Protein AF-A0A7S0EW70-F1 (afdb_monomer_lite)

pLDDT: mean 76.89, std 19.55, range [33.72, 96.94]

Foldseek 3Di:
DDDDDDPFWDWDADPNDIDIDGDDPPDPDDDDDQDPDDPPPDPPFPDPQPPFKDQQDWDADVPQQWIKTKIKGWGWDWDPPPPDPDTDTDIKIWIWIFTAHNPPRDGPDIGTDDIQKGFPDWDWDQDPVRDTDIDTDIDGPPPDPPPPPD

Structure (mmCIF, N/CA/C/O backbone):
data_AF-A0A7S0EW70-F1
#
_entry.id   AF-A0A7S0EW70-F1
#
loop_
_atom_site.group_PDB
_atom_site.id
_atom_site.type_symbol
_atom_site.label_atom_id
_atom_site.label_alt_id
_atom_site.label_comp_id
_atom_site.label_asym_id
_atom_site.label_entity_id
_atom_site.label_seq_id
_atom_site.pdbx_PDB_ins_code
_atom_site.Cartn_x
_atom_site.Cartn_y
_atom_site.Cartn_z
_atom_site.occupancy
_atom_site.B_iso_or_equiv
_atom_site.auth_seq_id
_atom_site.auth_comp_id
_atom_site.auth_asym_id
_atom_site.auth_atom_id
_atom_site.pdbx_PDB_model_num
ATOM 1 N N . PHE A 1 1 ? -39.011 19.093 22.141 1.00 39.16 1 PHE A N 1
ATOM 2 C CA . PHE A 1 1 ? -38.449 20.308 21.527 1.00 39.16 1 PHE A CA 1
ATOM 3 C C . PHE A 1 1 ? -37.615 19.868 20.343 1.00 39.16 1 PHE A C 1
ATOM 5 O O . PHE A 1 1 ? -36.617 19.194 20.553 1.00 39.16 1 PHE A O 1
ATOM 12 N N . ILE A 1 2 ? -38.076 20.126 19.121 1.00 36.50 2 ILE A N 1
ATOM 13 C CA . ILE A 1 2 ? -37.286 19.875 17.912 1.00 36.50 2 ILE A CA 1
ATOM 14 C C . ILE A 1 2 ? -36.704 21.236 17.540 1.00 36.50 2 ILE A C 1
ATOM 16 O O . ILE A 1 2 ? -37.453 22.125 17.147 1.00 36.50 2 ILE A O 1
ATOM 20 N N . CYS A 1 3 ? -35.406 21.426 17.778 1.00 41.03 3 CYS A N 1
ATOM 21 C CA . CYS A 1 3 ? -34.678 22.553 17.201 1.00 41.03 3 CYS A CA 1
ATOM 22 C C . CYS A 1 3 ? -34.405 22.232 15.733 1.00 41.03 3 CYS A C 1
ATOM 24 O O . CYS A 1 3 ? -34.005 21.111 15.418 1.00 41.03 3 CYS A O 1
ATOM 26 N N . GLU A 1 4 ? -34.629 23.213 14.862 1.00 40.66 4 GLU A N 1
ATOM 27 C CA . GLU A 1 4 ? -34.273 23.149 13.447 1.00 40.66 4 GLU A CA 1
ATOM 28 C C . GLU A 1 4 ? -32.813 22.711 13.288 1.00 40.66 4 GLU A C 1
ATOM 30 O O . GLU A 1 4 ? -31.894 23.295 13.869 1.00 40.66 4 GLU A O 1
ATOM 35 N N . ALA A 1 5 ? -32.613 21.635 12.529 1.00 46.28 5 ALA A N 1
ATOM 36 C CA . ALA A 1 5 ? -31.297 21.121 12.206 1.00 46.28 5 ALA A CA 1
ATOM 37 C C . ALA A 1 5 ? -30.573 22.120 11.294 1.00 46.28 5 ALA A C 1
ATOM 39 O O . ALA A 1 5 ? -31.042 22.450 10.205 1.00 46.28 5 ALA A O 1
ATOM 40 N N . SER A 1 6 ? -29.414 22.588 11.761 1.00 46.06 6 SER A N 1
ATOM 41 C CA . SER A 1 6 ? -28.400 23.251 10.940 1.00 46.06 6 SER A CA 1
ATOM 42 C C . SER A 1 6 ? -28.081 22.372 9.719 1.00 46.06 6 SER A C 1
ATOM 44 O O . SER A 1 6 ? -28.023 21.150 9.876 1.00 46.06 6 SER A O 1
ATOM 46 N N . PRO A 1 7 ? -27.852 22.937 8.518 1.00 53.34 7 PRO A N 1
ATOM 47 C CA . PRO A 1 7 ? -27.860 22.201 7.245 1.00 53.34 7 PRO A CA 1
ATOM 48 C C . PRO A 1 7 ? -26.793 21.096 7.069 1.00 53.34 7 PRO A C 1
ATOM 50 O O . PRO A 1 7 ? -26.698 20.530 5.985 1.00 53.34 7 PRO A O 1
ATOM 53 N N . LEU A 1 8 ? -25.994 20.770 8.092 1.00 60.53 8 LEU A N 1
ATOM 54 C CA . LEU A 1 8 ? -24.901 19.787 8.045 1.00 60.53 8 LEU A CA 1
ATOM 55 C C . LEU A 1 8 ? -24.790 18.891 9.301 1.00 60.53 8 LEU A C 1
ATOM 57 O O . LEU A 1 8 ? -23.774 18.222 9.482 1.00 60.53 8 LEU A O 1
ATOM 61 N N . GLY A 1 9 ? -25.789 18.862 10.193 1.00 66.75 9 GLY A N 1
ATOM 62 C CA . GLY A 1 9 ? -25.692 18.056 11.418 1.00 66.75 9 GLY A CA 1
ATOM 63 C C . GLY A 1 9 ? -27.022 17.638 12.041 1.00 66.75 9 GLY A C 1
ATOM 64 O O . GLY A 1 9 ? -28.054 18.275 11.850 1.00 66.75 9 GLY A O 1
ATOM 65 N N . MET A 1 10 ? -26.983 16.555 12.814 1.00 79.44 10 MET A N 1
ATOM 66 C CA . MET A 1 10 ? -28.091 15.975 13.566 1.00 79.44 10 MET A CA 1
ATOM 67 C C . MET A 1 10 ? -27.808 16.079 15.067 1.00 79.44 10 MET A C 1
ATOM 69 O O . MET A 1 10 ? -26.698 15.822 15.525 1.00 79.44 10 MET A O 1
ATOM 73 N N . ALA A 1 11 ? -28.819 16.431 15.858 1.00 84.56 11 ALA A N 1
ATOM 74 C CA . ALA A 1 11 ? -28.744 16.319 17.309 1.00 84.56 11 ALA A CA 1
ATOM 75 C C . ALA A 1 11 ? -29.254 14.937 17.742 1.00 84.56 11 ALA A C 1
ATOM 77 O O . ALA A 1 11 ? -30.377 14.560 17.411 1.00 84.56 11 ALA A O 1
ATOM 78 N N . ILE A 1 12 ? -28.442 14.192 18.488 1.00 86.75 12 ILE A N 1
ATOM 79 C CA . ILE A 1 12 ? -28.776 12.876 19.039 1.00 86.75 12 ILE A CA 1
ATOM 80 C C . ILE A 1 12 ? -28.619 12.883 20.556 1.00 86.75 12 ILE A C 1
ATOM 82 O O . ILE A 1 12 ? -27.795 13.612 21.102 1.00 86.75 12 ILE A O 1
ATOM 86 N N . VAL A 1 13 ? -29.393 12.052 21.249 1.00 89.81 13 VAL A N 1
ATOM 87 C CA . VAL A 1 13 ? -29.212 11.811 22.684 1.00 89.81 13 VAL A CA 1
ATOM 88 C C . VAL A 1 13 ? -28.671 10.400 22.861 1.00 89.81 13 VAL A C 1
ATOM 90 O O . VAL A 1 13 ? -29.321 9.440 22.458 1.00 89.81 13 VAL A O 1
ATOM 93 N N . VAL A 1 14 ? -27.484 10.283 23.453 1.00 87.00 14 VAL A N 1
ATOM 94 C CA . VAL A 1 14 ? -26.815 9.006 23.749 1.00 87.00 14 VAL A CA 1
ATOM 95 C C . VAL A 1 14 ? -26.372 9.042 25.206 1.00 87.00 14 VAL A C 1
ATOM 97 O O . VAL A 1 14 ? -25.798 10.038 25.639 1.00 87.00 14 VAL A O 1
ATOM 100 N N . ASP A 1 15 ? -26.679 7.996 25.975 1.00 91.69 15 ASP A N 1
ATOM 101 C CA . ASP A 1 15 ? -26.321 7.869 27.398 1.00 91.69 15 ASP A CA 1
ATOM 102 C C . ASP A 1 15 ? -26.705 9.088 28.257 1.00 91.69 15 ASP A C 1
ATOM 104 O O . ASP A 1 15 ? -25.934 9.580 29.078 1.00 91.69 15 ASP A O 1
ATOM 108 N N . SER A 1 16 ? -27.923 9.603 28.060 1.00 91.44 16 SER A N 1
ATOM 109 C CA . SER A 1 16 ? -28.435 10.821 28.719 1.00 91.44 16 SER A CA 1
ATOM 110 C C . SER A 1 16 ? -27.661 12.112 28.400 1.00 91.44 16 SER A C 1
ATOM 112 O O . SER A 1 16 ? -27.849 13.122 29.075 1.00 91.44 16 SER A O 1
ATOM 114 N N . GLN A 1 17 ? -26.824 12.118 27.359 1.00 90.12 17 GLN A N 1
ATOM 115 C CA . GLN A 1 17 ? -26.110 13.301 26.879 1.00 90.12 17 GLN A CA 1
ATOM 116 C C . GLN A 1 17 ? -26.633 13.739 25.510 1.00 90.12 17 GLN A C 1
ATOM 118 O O . GLN A 1 17 ? -26.718 12.934 24.583 1.00 90.12 17 GLN A O 1
ATOM 123 N N . LEU A 1 18 ? -26.941 15.032 25.365 1.00 88.31 18 LEU A N 1
ATOM 124 C CA . LEU A 1 18 ? -27.243 15.639 24.068 1.00 88.31 18 LEU A CA 1
ATOM 125 C C . LEU A 1 18 ? -25.936 15.880 23.303 1.00 88.31 18 LEU A C 1
ATOM 127 O O . LEU A 1 18 ? -25.046 16.574 23.793 1.00 88.31 18 LEU A O 1
ATOM 131 N N . ARG A 1 19 ? -25.832 15.326 22.096 1.00 84.44 19 ARG A N 1
ATOM 132 C CA . ARG A 1 19 ? -24.687 15.469 21.194 1.00 84.44 19 ARG A CA 1
ATOM 133 C C . ARG A 1 19 ? -25.153 16.026 19.860 1.00 84.44 19 ARG A C 1
ATOM 135 O O . ARG A 1 19 ? -26.160 15.584 19.321 1.00 84.44 19 ARG A O 1
ATOM 142 N N . VAL A 1 20 ? -24.402 16.973 19.316 1.00 84.19 20 VAL A N 1
ATOM 143 C CA . VAL A 1 20 ? -24.584 17.444 17.940 1.00 84.19 20 VAL A CA 1
ATOM 144 C C . VAL A 1 20 ? -23.516 16.764 17.097 1.00 84.19 20 VAL A C 1
ATOM 146 O O . VAL A 1 20 ? -22.333 16.880 17.405 1.00 84.19 20 VAL A O 1
ATOM 149 N N . VAL A 1 21 ? -23.934 16.013 16.083 1.00 82.00 21 VAL A N 1
ATOM 150 C CA . VAL A 1 21 ? -23.058 15.214 15.220 1.00 82.00 21 VAL A CA 1
ATOM 151 C C . VAL A 1 21 ? -23.247 15.615 13.763 1.00 82.00 21 VAL A C 1
ATOM 153 O O . VAL A 1 21 ? -24.354 15.950 13.352 1.00 82.00 21 VAL A O 1
ATOM 156 N N . SER A 1 22 ? -22.186 15.572 12.964 1.00 79.62 22 SER A N 1
ATOM 157 C CA . SER A 1 22 ? -22.311 15.528 11.507 1.00 79.62 22 SER A CA 1
ATOM 158 C C . SER A 1 22 ? -22.576 14.087 11.089 1.00 79.62 22 SER A C 1
ATOM 160 O O . SER A 1 22 ? -21.989 13.164 11.654 1.00 79.62 22 SER A O 1
ATOM 162 N N . ILE A 1 23 ? -23.469 13.891 10.125 1.00 70.06 23 ILE A N 1
ATOM 163 C CA . ILE A 1 23 ? -23.636 12.588 9.482 1.00 70.06 23 ILE A CA 1
ATOM 164 C C . ILE A 1 23 ? -22.861 12.655 8.173 1.00 70.06 23 ILE A C 1
ATOM 166 O O . ILE A 1 23 ? -23.001 13.631 7.430 1.00 70.06 23 ILE A O 1
ATOM 170 N N . ASP A 1 24 ? -22.051 11.635 7.909 1.00 67.56 24 ASP A N 1
ATOM 171 C CA . ASP A 1 24 ? -21.447 11.448 6.595 1.00 67.56 24 ASP A CA 1
ATOM 172 C C . ASP A 1 24 ? -22.541 11.260 5.536 1.00 67.56 24 ASP A C 1
ATOM 174 O O . ASP A 1 24 ? -23.731 11.134 5.842 1.00 67.56 24 ASP A O 1
ATOM 178 N N . ARG A 1 25 ? -22.175 11.290 4.254 1.00 66.12 25 ARG A N 1
ATOM 179 C CA . ARG A 1 25 ? -23.171 11.151 3.184 1.00 66.12 25 ARG A CA 1
ATOM 180 C C . ARG A 1 25 ? -23.970 9.863 3.393 1.00 66.12 25 ARG A C 1
ATOM 182 O O . ARG A 1 25 ? -23.393 8.815 3.664 1.00 66.12 25 ARG A O 1
ATOM 189 N N . CYS A 1 26 ? -25.297 9.940 3.258 1.00 68.25 26 CYS A N 1
ATOM 190 C CA . CYS A 1 26 ? -26.188 8.777 3.326 1.00 68.25 26 CYS A CA 1
ATOM 191 C C . CYS A 1 26 ? -26.008 7.881 2.089 1.00 68.25 26 CYS A C 1
ATOM 193 O O . CYS A 1 26 ? -26.895 7.767 1.244 1.00 68.25 26 CYS A O 1
ATOM 195 N N . GLU A 1 27 ? -24.841 7.262 1.974 1.00 71.94 27 GLU A N 1
ATOM 196 C CA . GLU A 1 27 ? -24.470 6.312 0.940 1.00 71.94 27 GLU A CA 1
ATOM 197 C C . GLU A 1 27 ? -24.406 4.906 1.549 1.00 71.94 27 GLU A C 1
ATOM 199 O O . GLU A 1 27 ? -24.254 4.722 2.757 1.00 71.94 27 GLU A O 1
ATOM 204 N N . LYS A 1 28 ? -24.554 3.873 0.713 1.00 80.19 28 LYS A N 1
ATOM 205 C CA . LYS A 1 28 ? -24.479 2.476 1.175 1.00 80.19 28 LYS A CA 1
ATOM 206 C C . LYS A 1 28 ? -23.084 2.127 1.714 1.00 80.19 28 LYS A C 1
ATOM 208 O O . LYS A 1 28 ? -22.953 1.236 2.550 1.00 80.19 28 LYS A O 1
ATOM 213 N N . LEU A 1 29 ? -22.064 2.795 1.184 1.00 78.88 29 LEU A N 1
ATOM 214 C CA . LEU A 1 29 ? -20.662 2.687 1.555 1.00 78.88 29 LEU A CA 1
ATOM 215 C C . LEU A 1 29 ? -20.090 4.097 1.524 1.00 78.88 29 LEU A C 1
ATOM 217 O O . LEU A 1 29 ? -20.224 4.770 0.507 1.00 78.88 29 LEU A O 1
ATOM 221 N N . ASP A 1 30 ? -19.453 4.513 2.610 1.00 80.12 30 ASP A N 1
ATOM 222 C CA . ASP A 1 30 ? -18.643 5.723 2.606 1.00 80.12 30 ASP A CA 1
ATOM 223 C C . ASP A 1 30 ? -17.266 5.391 2.019 1.00 80.12 30 ASP A C 1
ATOM 225 O O . ASP A 1 30 ? -16.594 4.454 2.464 1.00 80.12 30 ASP A O 1
ATOM 229 N N . VAL A 1 31 ? -16.881 6.103 0.961 1.00 85.06 31 VAL A N 1
ATOM 230 C CA . VAL A 1 31 ? -15.665 5.829 0.192 1.00 85.06 31 VAL A CA 1
ATOM 231 C C . VAL A 1 31 ? -14.773 7.058 0.204 1.00 85.06 31 VAL A C 1
ATOM 233 O O . VAL A 1 31 ? -15.133 8.121 -0.300 1.00 85.06 31 VAL A O 1
ATOM 236 N N . ARG A 1 32 ? -13.551 6.878 0.709 1.00 83.69 32 ARG A N 1
ATOM 237 C CA . ARG A 1 32 ? -12.499 7.891 0.671 1.00 83.69 32 ARG A CA 1
ATOM 238 C C . ARG A 1 32 ? -11.481 7.564 -0.416 1.00 83.69 32 ARG A C 1
ATOM 240 O O . ARG A 1 32 ? -10.823 6.528 -0.362 1.00 83.69 32 ARG A O 1
ATOM 247 N N . THR A 1 33 ? -11.306 8.479 -1.363 1.00 87.56 33 THR A N 1
ATOM 248 C CA . THR A 1 33 ? -10.250 8.390 -2.380 1.00 87.56 33 THR A CA 1
ATOM 249 C C . THR A 1 33 ? -8.970 9.032 -1.859 1.00 87.56 33 THR A C 1
ATOM 251 O O . THR A 1 33 ? -8.992 10.176 -1.405 1.00 87.56 33 THR A O 1
ATOM 254 N N . ILE A 1 34 ? -7.855 8.309 -1.947 1.00 86.31 34 ILE A N 1
ATOM 255 C CA . ILE A 1 34 ? -6.528 8.799 -1.561 1.00 86.31 34 ILE A CA 1
ATOM 256 C C . ILE A 1 34 ? -5.696 8.944 -2.838 1.00 86.31 34 ILE A C 1
ATOM 258 O O . ILE A 1 34 ? -5.424 7.931 -3.489 1.00 86.31 34 ILE A O 1
ATOM 262 N N . PRO A 1 35 ? -5.310 10.168 -3.236 1.00 82.69 35 PRO A N 1
ATOM 263 C CA . PRO A 1 35 ? -4.448 10.354 -4.391 1.00 82.69 35 PRO A CA 1
ATOM 264 C C . PRO A 1 35 ? -3.044 9.834 -4.065 1.00 82.69 35 PRO A C 1
ATOM 266 O O . PRO A 1 35 ? -2.425 10.244 -3.088 1.00 82.69 35 PRO A O 1
ATOM 269 N N . LEU A 1 36 ? -2.545 8.911 -4.887 1.00 82.06 36 LEU A N 1
ATOM 270 C CA . LEU A 1 36 ? -1.187 8.377 -4.750 1.00 82.06 36 LEU A CA 1
ATOM 271 C C . LEU A 1 36 ? -0.191 9.075 -5.675 1.00 82.06 36 LEU A C 1
ATOM 273 O O . LEU A 1 36 ? 1.006 8.896 -5.521 1.00 82.06 36 LEU A O 1
ATOM 277 N N . VAL A 1 37 ? -0.637 9.874 -6.635 1.00 70.81 37 VAL A N 1
ATOM 278 C CA . VAL A 1 37 ? 0.270 10.692 -7.441 1.00 70.81 37 VAL A CA 1
ATOM 279 C C . VAL A 1 37 ? 0.378 12.043 -6.744 1.00 70.81 37 VAL A C 1
ATOM 281 O O . VAL A 1 37 ? -0.538 12.853 -6.811 1.00 70.81 37 VAL A O 1
ATOM 284 N N . GLU A 1 38 ? 1.471 12.246 -6.013 1.00 60.97 38 GLU A N 1
ATOM 285 C CA . GLU A 1 38 ? 1.888 13.569 -5.542 1.00 60.97 38 GLU A CA 1
ATOM 286 C C . GLU A 1 38 ? 3.048 14.039 -6.428 1.00 60.97 38 GLU A C 1
ATOM 288 O O . GLU A 1 38 ? 3.874 13.209 -6.841 1.00 60.97 38 GLU A O 1
ATOM 293 N N . ASP A 1 39 ? 3.092 15.349 -6.709 1.00 48.34 39 ASP A N 1
ATOM 294 C CA . ASP A 1 39 ? 4.176 16.054 -7.407 1.00 48.34 39 ASP A CA 1
ATOM 295 C C . ASP A 1 39 ? 5.489 15.854 -6.640 1.00 48.34 39 ASP A C 1
ATOM 297 O O . ASP A 1 39 ? 5.914 16.648 -5.799 1.00 48.34 39 ASP A O 1
ATOM 301 N N . THR A 1 40 ? 6.118 14.709 -6.867 1.00 44.44 40 THR A N 1
ATOM 302 C CA . THR A 1 40 ? 7.398 14.368 -6.264 1.00 44.44 40 THR A CA 1
ATOM 303 C C . THR A 1 40 ? 8.453 15.175 -6.999 1.00 44.44 40 THR A C 1
ATOM 305 O O . THR A 1 40 ? 8.765 14.891 -8.153 1.00 44.44 40 THR A O 1
ATOM 308 N N . SER A 1 41 ? 8.995 16.179 -6.316 1.00 39.25 41 SER A N 1
ATOM 309 C CA . SER A 1 41 ? 10.104 17.040 -6.725 1.00 39.25 41 SER A CA 1
ATOM 310 C C . SER A 1 41 ? 11.424 16.265 -6.849 1.00 39.25 41 SER A C 1
ATOM 312 O O . SER A 1 41 ? 12.421 16.565 -6.198 1.00 39.25 41 SER A O 1
ATOM 314 N N . LEU A 1 42 ? 11.455 15.239 -7.699 1.00 44.25 42 LEU A N 1
ATOM 315 C CA . LEU A 1 42 ? 12.709 14.681 -8.183 1.00 44.25 42 LEU A CA 1
ATOM 316 C C . LEU A 1 42 ? 13.313 15.691 -9.171 1.00 44.25 42 LEU A C 1
ATOM 318 O O . LEU A 1 42 ? 12.656 16.034 -10.159 1.00 44.25 42 LEU A O 1
ATOM 322 N N . PRO A 1 43 ? 14.543 16.185 -8.939 1.00 33.72 43 PRO A N 1
ATOM 323 C CA . PRO A 1 43 ? 15.190 17.077 -9.885 1.00 33.72 43 PRO A CA 1
ATOM 324 C C . PRO A 1 43 ? 15.408 16.326 -11.203 1.00 33.72 43 PRO A C 1
ATOM 326 O O . PRO A 1 43 ? 16.127 15.331 -11.239 1.00 33.72 43 PRO A O 1
ATOM 329 N N . GLY A 1 44 ? 14.773 16.798 -12.278 1.00 40.47 44 GLY A N 1
ATOM 330 C CA . GLY A 1 44 ? 15.005 16.315 -13.644 1.00 40.47 44 GLY A CA 1
ATOM 331 C C . GLY A 1 44 ? 13.915 15.430 -14.255 1.00 40.47 44 GLY A C 1
ATOM 332 O O . GLY A 1 44 ? 14.009 15.126 -15.440 1.00 40.47 44 GLY A O 1
ATOM 333 N N . ALA A 1 45 ? 12.862 15.060 -13.519 1.00 41.00 45 ALA A N 1
ATOM 334 C CA . ALA A 1 45 ? 11.712 14.378 -14.112 1.00 41.00 45 ALA A CA 1
ATOM 335 C C . ALA A 1 45 ? 10.656 15.414 -14.522 1.00 41.00 45 ALA A C 1
ATOM 337 O O . ALA A 1 45 ? 9.930 15.926 -13.673 1.00 41.00 45 ALA A O 1
ATOM 338 N N . ALA A 1 46 ? 10.569 15.736 -15.817 1.00 38.28 46 ALA A N 1
ATOM 339 C CA . ALA A 1 46 ? 9.367 16.355 -16.369 1.00 38.28 46 ALA A CA 1
ATOM 340 C C . ALA A 1 46 ? 8.196 15.406 -16.069 1.00 38.28 46 ALA A C 1
ATOM 342 O O . ALA A 1 46 ? 8.175 14.263 -16.521 1.00 38.28 46 ALA A O 1
ATOM 343 N N . GLN A 1 47 ? 7.315 15.833 -15.172 1.00 45.12 47 GLN A N 1
ATOM 344 C CA . GLN A 1 47 ? 6.406 14.948 -14.466 1.00 45.12 47 GLN A CA 1
ATOM 345 C C . GLN A 1 47 ? 5.059 14.916 -15.183 1.00 45.12 47 GLN A C 1
ATOM 347 O O . GLN A 1 47 ? 4.139 15.632 -14.815 1.00 45.12 47 GLN A O 1
ATOM 352 N N . ASP A 1 48 ? 4.954 14.057 -16.194 1.00 45.47 48 ASP A N 1
ATOM 353 C CA . ASP A 1 48 ? 3.667 13.517 -16.633 1.00 45.47 48 ASP A CA 1
ATOM 354 C C . ASP A 1 48 ? 3.595 12.050 -16.185 1.00 45.47 48 ASP A C 1
ATOM 356 O O . ASP A 1 48 ? 3.756 11.103 -16.948 1.00 45.47 48 ASP A O 1
ATOM 360 N N . ARG A 1 49 ? 3.480 11.846 -14.865 1.00 52.25 49 ARG A N 1
ATOM 361 C CA . ARG A 1 49 ? 3.330 10.504 -14.264 1.00 52.25 49 ARG A CA 1
ATOM 362 C C . ARG A 1 49 ? 1.899 9.964 -14.386 1.00 52.25 49 ARG A C 1
ATOM 364 O O . ARG A 1 49 ? 1.623 8.894 -13.843 1.00 52.25 49 ARG A O 1
ATOM 371 N N . GLY A 1 50 ? 1.005 10.706 -15.048 1.00 48.19 50 GLY A N 1
ATOM 372 C CA . GLY A 1 50 ? -0.432 10.443 -15.086 1.00 48.19 50 GLY A CA 1
ATOM 373 C C . GLY A 1 50 ? -0.793 9.078 -15.667 1.00 48.19 50 GLY A C 1
ATOM 374 O O . GLY A 1 50 ? -1.672 8.412 -15.125 1.00 48.19 50 GLY A O 1
ATOM 375 N N . ASP A 1 51 ? -0.057 8.620 -16.682 1.00 57.12 51 ASP A N 1
ATOM 376 C CA . ASP A 1 51 ? -0.436 7.419 -17.437 1.00 57.12 51 ASP A CA 1
ATOM 377 C C . ASP A 1 51 ? 0.315 6.145 -17.007 1.00 57.12 51 ASP A C 1
ATOM 379 O O . ASP A 1 51 ? -0.136 5.032 -17.278 1.00 57.12 51 ASP A O 1
ATOM 383 N N . GLY A 1 52 ? 1.440 6.280 -16.294 1.00 65.81 52 GLY A N 1
ATOM 384 C CA . GLY A 1 52 ? 2.320 5.154 -15.957 1.00 65.81 52 GLY A CA 1
ATOM 385 C C . GLY A 1 52 ? 2.225 4.640 -14.519 1.00 65.81 52 GLY A C 1
ATOM 386 O O . GLY A 1 52 ? 2.727 3.554 -14.240 1.00 65.81 52 GLY A O 1
ATOM 387 N N . PHE A 1 53 ? 1.633 5.391 -13.584 1.00 80.69 53 PHE A N 1
ATOM 388 C CA . PHE A 1 53 ? 1.651 5.046 -12.157 1.00 80.69 53 PHE A CA 1
ATOM 389 C C . PHE A 1 53 ? 0.498 4.118 -11.756 1.00 80.69 53 PHE A C 1
ATOM 391 O O . PHE A 1 53 ? -0.669 4.504 -11.787 1.00 80.69 53 PHE A O 1
ATOM 398 N N . VAL A 1 54 ? 0.821 2.906 -11.298 1.00 84.19 54 VAL A N 1
ATOM 399 C CA . VAL A 1 54 ? -0.173 1.886 -10.946 1.00 84.19 54 VAL A CA 1
ATOM 400 C C . VAL A 1 54 ? 0.053 1.363 -9.523 1.00 84.19 54 VAL A C 1
ATOM 402 O O . VAL A 1 54 ? 1.056 0.680 -9.274 1.00 84.19 54 VAL A O 1
ATOM 405 N N . PRO A 1 55 ? -0.880 1.597 -8.576 1.00 86.31 55 PRO A N 1
ATOM 406 C CA . PRO A 1 55 ? -0.889 0.863 -7.317 1.00 86.31 55 PRO A CA 1
ATOM 407 C C . PRO A 1 55 ? -1.174 -0.612 -7.608 1.00 86.31 55 PRO A C 1
ATOM 409 O O . PRO A 1 55 ? -2.259 -0.990 -8.045 1.00 86.31 55 PRO A O 1
ATOM 412 N N . ALA A 1 56 ? -0.174 -1.459 -7.398 1.00 86.38 56 ALA A N 1
ATOM 413 C CA . ALA A 1 56 ? -0.229 -2.865 -7.760 1.00 86.38 56 ALA A CA 1
ATOM 414 C C . ALA A 1 56 ? -0.786 -3.723 -6.625 1.00 86.38 56 ALA A C 1
ATOM 416 O O . ALA A 1 56 ? -1.545 -4.662 -6.871 1.00 86.38 56 ALA A O 1
ATOM 417 N N . ARG A 1 57 ? -0.383 -3.446 -5.381 1.00 94.19 57 ARG A N 1
ATOM 418 C CA . ARG A 1 57 ? -0.720 -4.260 -4.206 1.00 94.19 57 ARG A CA 1
ATOM 419 C C . ARG A 1 57 ? -0.930 -3.376 -2.987 1.00 94.19 57 ARG A C 1
ATOM 421 O O . ARG A 1 57 ? -0.271 -2.353 -2.853 1.00 94.19 57 ARG A O 1
ATOM 428 N N . VAL A 1 58 ? -1.805 -3.810 -2.086 1.00 95.62 58 VAL A N 1
ATOM 429 C CA . VAL A 1 58 ? -2.049 -3.148 -0.802 1.00 95.62 58 VAL A CA 1
ATOM 430 C C . VAL A 1 58 ? -2.065 -4.174 0.324 1.00 95.62 58 VAL A C 1
ATOM 432 O O . VAL A 1 58 ? -2.551 -5.291 0.157 1.00 95.62 58 VAL A O 1
ATOM 435 N N . LEU A 1 59 ? -1.512 -3.780 1.462 1.00 96.62 59 LEU A N 1
ATOM 436 C CA . LEU A 1 59 ? -1.409 -4.557 2.687 1.00 96.62 59 LEU A CA 1
ATOM 437 C C . LEU A 1 59 ? -1.694 -3.637 3.879 1.00 96.62 59 LEU A C 1
ATOM 439 O O . LEU A 1 59 ? -1.289 -2.479 3.878 1.00 96.62 59 LEU A O 1
ATOM 443 N N . TRP A 1 60 ? -2.331 -4.157 4.924 1.00 95.94 60 TRP A N 1
ATOM 444 C CA . TRP A 1 60 ? -2.444 -3.467 6.208 1.00 95.94 60 TRP A CA 1
ATOM 445 C C . TRP A 1 60 ? -1.410 -4.004 7.197 1.00 95.94 60 TRP A C 1
ATOM 447 O O . TRP A 1 60 ? -1.353 -5.212 7.436 1.00 95.94 60 TRP A O 1
ATOM 457 N N . HIS A 1 61 ? -0.626 -3.112 7.799 1.00 95.94 61 HIS A N 1
ATOM 458 C CA . HIS A 1 61 ? 0.265 -3.450 8.899 1.00 95.94 61 HIS A CA 1
ATOM 459 C C . HIS A 1 61 ? -0.439 -3.179 10.241 1.00 95.94 61 HIS A C 1
ATOM 461 O O . HIS A 1 61 ? -0.593 -2.015 10.621 1.00 95.94 61 HIS A O 1
ATOM 467 N N . PRO A 1 62 ? -0.833 -4.216 11.004 1.00 89.44 62 PRO A N 1
ATOM 468 C CA . PRO A 1 62 ? -1.688 -4.055 12.181 1.00 89.44 62 PRO A CA 1
ATOM 469 C C . PRO A 1 62 ? -1.022 -3.299 13.331 1.00 89.44 62 PRO A C 1
ATOM 471 O O . PRO A 1 62 ? -1.669 -2.459 13.951 1.00 89.44 62 PRO A O 1
ATOM 474 N N . ASP A 1 63 ? 0.264 -3.554 13.579 1.00 93.38 63 ASP A N 1
ATOM 475 C CA . ASP A 1 63 ? 0.934 -3.018 14.770 1.00 93.38 63 ASP A CA 1
ATOM 476 C C . ASP A 1 63 ? 1.380 -1.563 14.557 1.00 93.38 63 ASP A C 1
ATOM 478 O O . ASP A 1 63 ? 1.121 -0.692 15.385 1.00 93.38 63 ASP A O 1
ATOM 482 N N . ALA A 1 64 ? 1.970 -1.278 13.394 1.00 92.81 64 ALA A N 1
ATOM 483 C CA . ALA A 1 64 ? 2.407 0.058 13.007 1.00 92.81 64 ALA A CA 1
ATOM 484 C C . ALA A 1 64 ? 1.261 0.978 12.530 1.00 92.81 64 ALA A C 1
ATOM 486 O O . ALA A 1 64 ? 1.451 2.185 12.435 1.00 92.81 64 ALA A O 1
ATOM 487 N N . LYS A 1 65 ? 0.069 0.425 12.260 1.00 94.25 65 LYS A N 1
ATOM 488 C CA . LYS A 1 65 ? -1.122 1.148 11.777 1.00 94.25 65 LYS A CA 1
ATOM 489 C C . LYS A 1 65 ? -0.888 1.931 10.477 1.00 94.25 65 LYS A C 1
ATOM 491 O O . LYS A 1 65 ? -1.346 3.065 10.322 1.00 94.25 65 LYS A O 1
ATOM 496 N N . PHE A 1 66 ? -0.205 1.293 9.532 1.00 95.88 66 PHE A N 1
ATOM 497 C CA . PHE A 1 66 ? 0.008 1.818 8.184 1.00 95.88 66 PHE A CA 1
ATOM 498 C C . PHE A 1 66 ? -0.656 0.921 7.144 1.00 95.88 66 PHE A C 1
ATOM 500 O O . PHE A 1 66 ? -0.615 -0.308 7.245 1.00 95.88 66 PHE A O 1
ATOM 507 N N . ALA A 1 67 ? -1.201 1.534 6.097 1.00 95.88 67 ALA A N 1
ATOM 508 C CA . ALA A 1 67 ? -1.433 0.842 4.840 1.00 95.88 67 ALA A CA 1
ATOM 509 C C . ALA A 1 67 ? -0.149 0.904 4.004 1.00 95.88 67 ALA A C 1
ATOM 511 O O . ALA A 1 67 ? 0.420 1.973 3.795 1.00 95.88 67 ALA A O 1
ATOM 512 N N . VAL A 1 68 ? 0.320 -0.246 3.536 1.00 96.56 68 VAL A N 1
ATOM 513 C CA . VAL A 1 68 ? 1.496 -0.370 2.677 1.00 96.56 68 VAL A CA 1
ATOM 514 C C . VAL A 1 68 ? 1.019 -0.628 1.261 1.00 96.56 68 VAL A C 1
ATOM 516 O O . VAL A 1 68 ? 0.334 -1.618 1.003 1.00 96.56 68 VAL A O 1
ATOM 519 N N . VAL A 1 69 ? 1.377 0.265 0.347 1.00 96.12 69 VAL A N 1
ATOM 520 C CA . VAL A 1 69 ? 0.990 0.192 -1.060 1.00 96.12 69 VAL A CA 1
ATOM 521 C C . VAL A 1 69 ? 2.234 -0.019 -1.906 1.00 96.12 69 VAL A C 1
ATOM 523 O O . VAL A 1 69 ? 3.144 0.802 -1.900 1.00 96.12 69 VAL A O 1
ATOM 526 N N . GLY A 1 70 ? 2.278 -1.130 -2.632 1.00 95.06 70 GLY A N 1
ATOM 527 C CA . GLY A 1 70 ? 3.296 -1.384 -3.642 1.00 95.06 70 GLY A CA 1
ATOM 528 C C . GLY A 1 70 ? 2.858 -0.772 -4.962 1.00 95.06 70 GLY A C 1
ATOM 529 O O . GLY A 1 70 ? 1.785 -1.108 -5.466 1.00 95.06 70 GLY A O 1
ATOM 530 N N . CYS A 1 71 ? 3.685 0.101 -5.518 1.00 92.88 71 CYS A N 1
ATOM 531 C CA . CYS A 1 71 ? 3.419 0.857 -6.732 1.00 92.88 71 CYS A CA 1
ATOM 532 C C . CYS A 1 71 ? 4.441 0.487 -7.808 1.00 92.88 71 CYS A C 1
ATOM 534 O O . CYS A 1 71 ? 5.633 0.376 -7.526 1.00 92.88 71 CYS A O 1
ATOM 536 N N . ASN A 1 72 ? 3.970 0.331 -9.042 1.00 90.94 72 ASN A N 1
ATOM 537 C CA . ASN A 1 72 ? 4.810 0.175 -10.226 1.00 90.94 72 ASN A CA 1
ATOM 538 C C . ASN A 1 72 ? 4.581 1.389 -11.124 1.00 90.94 72 ASN A C 1
ATOM 540 O O . ASN A 1 72 ? 3.435 1.802 -11.296 1.00 90.94 72 ASN A O 1
ATOM 544 N N . PHE A 1 73 ? 5.641 1.958 -11.685 1.00 87.25 73 PHE A N 1
ATOM 545 C CA . PHE A 1 73 ? 5.521 3.099 -12.583 1.00 87.25 73 PHE A CA 1
ATOM 546 C C . PHE A 1 73 ? 6.650 3.156 -13.597 1.00 87.25 73 PHE A C 1
ATOM 548 O O . PHE A 1 73 ? 7.744 2.668 -13.340 1.00 87.25 73 PHE A O 1
ATOM 555 N N . SER A 1 74 ? 6.387 3.790 -14.729 1.00 84.94 74 SER A N 1
ATOM 556 C CA . SER A 1 74 ? 7.403 4.092 -15.727 1.00 84.94 74 SER A CA 1
ATOM 557 C C . SER A 1 74 ? 8.064 5.437 -15.461 1.00 84.94 74 SER A C 1
ATOM 559 O O . SER A 1 74 ? 7.401 6.410 -15.089 1.00 84.94 74 SER A O 1
ATOM 561 N N . ARG A 1 75 ? 9.375 5.515 -15.679 1.00 81.00 75 ARG A N 1
ATOM 562 C CA . ARG A 1 75 ? 10.136 6.762 -15.647 1.00 81.00 75 ARG A CA 1
ATOM 563 C C . ARG A 1 75 ? 10.941 6.905 -16.926 1.00 81.00 75 ARG A C 1
ATOM 565 O O . ARG A 1 75 ? 11.741 6.036 -17.256 1.00 81.00 75 ARG A O 1
ATOM 572 N N . GLU A 1 76 ? 10.781 8.031 -17.604 1.00 78.12 76 GLU A N 1
ATOM 573 C CA . GLU A 1 76 ? 11.664 8.401 -18.703 1.00 78.12 76 GLU A CA 1
ATOM 574 C C . GLU A 1 76 ? 13.053 8.762 -18.168 1.00 78.12 76 GLU A C 1
ATOM 576 O O . GLU A 1 76 ? 13.210 9.635 -17.310 1.00 78.12 76 GLU A O 1
ATOM 581 N N . VAL A 1 77 ? 14.072 8.091 -18.689 1.00 74.00 77 VAL A N 1
ATOM 582 C CA . VAL A 1 77 ? 15.480 8.418 -18.501 1.00 74.00 77 VAL A CA 1
ATOM 583 C C . VAL A 1 77 ? 15.976 9.023 -19.807 1.00 74.00 77 VAL A C 1
ATOM 585 O O . VAL A 1 77 ? 15.841 8.430 -20.879 1.00 74.00 77 VAL A O 1
ATOM 588 N N . ARG A 1 78 ? 16.506 10.243 -19.718 1.00 70.81 78 ARG A N 1
ATOM 589 C CA . ARG A 1 78 ? 17.089 10.958 -20.854 1.00 70.81 78 ARG A CA 1
ATOM 590 C C . ARG A 1 78 ? 18.598 10.832 -20.782 1.00 70.81 78 ARG A C 1
ATOM 592 O O . ARG A 1 78 ? 19.226 11.460 -19.932 1.00 70.81 78 ARG A O 1
ATOM 599 N N . ASP A 1 79 ? 19.167 10.058 -21.694 1.00 63.78 79 ASP A N 1
ATOM 600 C CA . ASP A 1 79 ? 20.615 9.985 -21.843 1.00 63.78 79 ASP A CA 1
ATOM 601 C C . ASP A 1 79 ? 21.077 11.053 -22.832 1.00 63.78 79 ASP A C 1
ATOM 603 O O . ASP A 1 79 ? 20.857 10.956 -24.042 1.00 63.78 79 ASP A O 1
ATOM 607 N N . GLN A 1 80 ? 21.763 12.077 -22.319 1.00 55.41 80 GLN A N 1
ATOM 608 C CA . GLN A 1 80 ? 22.562 12.959 -23.163 1.00 55.41 80 GLN A CA 1
ATOM 609 C C . GLN A 1 80 ? 23.856 12.231 -23.523 1.00 55.41 80 GLN A C 1
ATOM 611 O O . GLN A 1 80 ? 24.841 12.259 -22.785 1.00 55.41 80 GLN A O 1
ATOM 616 N N . VAL A 1 81 ? 23.863 11.562 -24.674 1.00 56.91 81 VAL A N 1
ATOM 617 C CA . VAL A 1 81 ? 25.104 11.028 -25.237 1.00 56.91 81 VAL A CA 1
ATOM 618 C C . VAL A 1 81 ? 25.953 12.219 -25.678 1.00 56.91 81 VAL A C 1
ATOM 620 O O . VAL A 1 81 ? 25.626 12.908 -26.644 1.00 56.91 81 VAL A O 1
ATOM 623 N N . SER A 1 82 ? 27.043 12.481 -24.955 1.00 53.81 82 SER A N 1
ATOM 624 C CA . SER A 1 82 ? 27.958 13.583 -25.246 1.00 53.81 82 SER A CA 1
ATOM 625 C C . SER A 1 82 ? 28.438 13.521 -26.704 1.00 53.81 82 SER A C 1
ATOM 627 O O . SER A 1 82 ? 29.163 12.614 -27.110 1.00 53.81 82 SER A O 1
ATOM 629 N N . GLY A 1 83 ? 28.004 14.495 -27.511 1.00 60.44 83 GLY A N 1
ATOM 630 C CA . GLY A 1 83 ? 28.433 14.659 -28.903 1.00 60.44 83 GLY A CA 1
ATOM 631 C C . GLY A 1 83 ? 27.445 14.223 -29.994 1.00 60.44 83 GLY A C 1
ATOM 632 O O . GLY A 1 83 ? 27.846 14.196 -31.156 1.00 60.44 83 GLY A O 1
ATOM 633 N N . ARG A 1 84 ? 26.179 13.906 -29.680 1.00 56.50 84 ARG A N 1
ATOM 634 C CA . ARG A 1 84 ? 25.110 13.744 -30.689 1.00 56.50 84 ARG A CA 1
ATOM 635 C C . ARG A 1 84 ? 23.882 14.576 -30.315 1.00 56.50 84 ARG A C 1
ATOM 637 O O . ARG A 1 84 ? 23.483 14.575 -29.160 1.00 56.50 84 ARG A O 1
ATOM 644 N N . GLU A 1 85 ? 23.269 15.245 -31.293 1.00 58.59 85 GLU A N 1
ATOM 645 C CA . GLU A 1 85 ? 22.008 16.004 -31.138 1.00 58.59 85 GLU A CA 1
ATOM 646 C C . GLU A 1 85 ? 20.760 15.099 -31.021 1.00 58.59 85 GLU A C 1
ATOM 648 O O . GLU A 1 85 ? 19.633 15.571 -31.128 1.00 58.59 85 GLU A O 1
ATOM 653 N N . GLU A 1 86 ? 20.934 13.790 -30.817 1.00 55.19 86 GLU A N 1
ATOM 654 C CA . GLU A 1 86 ? 19.828 12.848 -30.637 1.00 55.19 86 GLU A CA 1
ATOM 655 C C . GLU A 1 86 ? 19.629 12.559 -29.146 1.00 55.19 86 GLU A C 1
ATOM 657 O O . GLU A 1 86 ? 20.402 11.813 -28.538 1.00 55.19 86 GLU A O 1
ATOM 662 N N . GLU A 1 87 ? 18.573 13.129 -28.562 1.00 57.88 87 GLU A N 1
ATOM 663 C CA . GLU A 1 87 ? 18.070 12.701 -27.256 1.00 57.88 87 GLU A CA 1
ATOM 664 C C . GLU A 1 87 ? 17.453 11.303 -27.390 1.00 57.88 87 GLU A C 1
ATOM 666 O O . GLU A 1 87 ? 16.482 11.100 -28.122 1.00 57.88 87 GLU A O 1
ATOM 671 N N . ARG A 1 88 ? 18.004 10.320 -26.670 1.00 59.16 88 ARG A N 1
ATOM 672 C CA . ARG A 1 88 ? 17.330 9.033 -26.475 1.00 59.16 88 ARG A CA 1
ATOM 673 C C . ARG A 1 88 ? 16.496 9.115 -25.208 1.00 59.16 88 ARG A C 1
ATOM 675 O O . ARG A 1 88 ? 17.041 9.258 -24.115 1.00 59.16 88 ARG A O 1
ATOM 682 N N . VAL A 1 89 ? 15.182 9.009 -25.372 1.00 69.19 89 VAL A N 1
ATOM 683 C CA . VAL A 1 89 ? 14.250 8.790 -24.266 1.00 69.19 89 VAL A CA 1
ATOM 684 C C . VAL A 1 89 ? 14.112 7.284 -24.087 1.00 69.19 89 VAL A C 1
ATOM 686 O O . VAL A 1 89 ? 13.646 6.592 -24.993 1.00 69.19 89 VAL A O 1
ATOM 689 N N . GLN A 1 90 ? 14.565 6.768 -22.947 1.00 75.19 90 GLN A N 1
ATOM 690 C CA . GLN A 1 90 ? 14.351 5.379 -22.561 1.00 75.19 90 GLN A CA 1
ATOM 691 C C . GLN A 1 90 ? 13.350 5.328 -21.412 1.00 75.19 90 GLN A C 1
ATOM 693 O O . GLN A 1 90 ? 13.533 5.987 -20.395 1.00 75.19 90 GLN A O 1
ATOM 698 N N . GLU A 1 91 ? 12.301 4.528 -21.553 1.00 78.81 91 GLU A N 1
ATOM 699 C CA . GLU A 1 91 ? 11.370 4.255 -20.463 1.00 78.81 91 GLU A CA 1
ATOM 700 C C . GLU A 1 91 ? 11.940 3.142 -19.577 1.00 78.81 91 GLU A C 1
ATOM 702 O O . GLU A 1 91 ? 12.305 2.068 -20.061 1.00 78.81 91 GLU A O 1
ATOM 707 N N . VAL A 1 92 ? 12.054 3.414 -18.280 1.00 83.56 92 VAL A N 1
ATOM 708 C CA . VAL A 1 92 ? 12.535 2.466 -17.274 1.00 83.56 92 VAL A CA 1
ATOM 709 C C . VAL A 1 92 ? 11.403 2.191 -16.301 1.00 83.56 92 VAL A C 1
ATOM 711 O O . VAL A 1 92 ? 10.863 3.114 -15.690 1.00 83.56 92 VAL A O 1
ATOM 714 N N . MET A 1 93 ? 11.059 0.918 -16.124 1.00 84.81 93 MET A N 1
ATOM 715 C CA . MET A 1 93 ? 10.128 0.525 -15.074 1.00 84.81 93 MET A CA 1
ATOM 716 C C . MET A 1 93 ? 10.777 0.672 -13.705 1.00 84.81 93 MET A C 1
ATOM 718 O O . MET A 1 93 ? 11.894 0.219 -13.467 1.00 84.81 93 MET A O 1
ATOM 722 N N . CYS A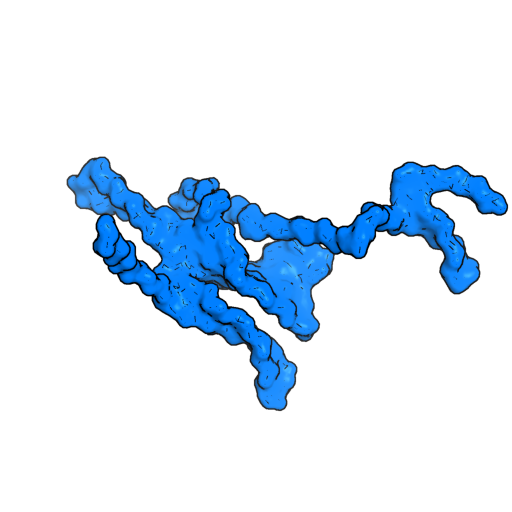 1 94 ? 10.049 1.273 -12.783 1.00 87.12 94 CYS A N 1
ATOM 723 C CA . CYS A 1 94 ? 10.431 1.461 -11.400 1.00 87.12 94 CYS A CA 1
ATOM 724 C C . CYS A 1 94 ? 9.351 0.880 -10.491 1.00 87.12 94 CYS A C 1
ATOM 726 O O . CYS A 1 94 ? 8.161 0.853 -10.826 1.00 87.12 94 CYS A O 1
ATOM 728 N N . CYS A 1 95 ? 9.758 0.467 -9.296 1.00 90.69 95 CYS A N 1
ATOM 729 C CA . CYS A 1 95 ? 8.817 0.096 -8.255 1.00 90.69 95 CYS A CA 1
ATOM 730 C C . CYS A 1 95 ? 9.187 0.701 -6.900 1.00 90.69 95 CYS A C 1
ATOM 732 O O . CYS A 1 95 ? 10.358 0.888 -6.554 1.00 90.69 95 CYS A O 1
ATOM 734 N N . GLU A 1 96 ? 8.158 1.047 -6.133 1.00 93.00 96 GLU A N 1
ATOM 735 C CA . GLU A 1 96 ? 8.289 1.668 -4.819 1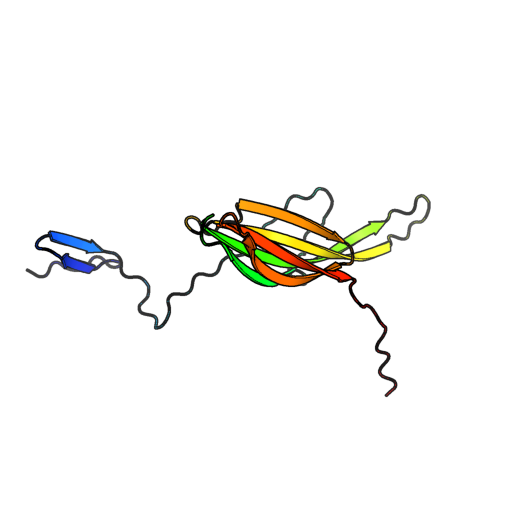.00 93.00 96 GLU A CA 1
ATOM 736 C C . GLU A 1 96 ? 7.205 1.173 -3.859 1.00 93.00 96 GLU A C 1
ATOM 738 O O . GLU A 1 96 ? 6.113 0.783 -4.272 1.00 93.00 96 GLU A O 1
ATOM 743 N N . LEU A 1 97 ? 7.501 1.208 -2.563 1.00 94.44 97 LEU A N 1
ATOM 744 C CA . LEU A 1 97 ? 6.508 1.077 -1.504 1.00 94.44 97 LEU A CA 1
ATOM 745 C C . LEU A 1 97 ? 6.144 2.457 -0.989 1.00 94.44 97 LEU A C 1
ATOM 747 O O . LEU A 1 97 ? 7.016 3.291 -0.753 1.00 94.44 97 LEU A O 1
ATOM 751 N N . ARG A 1 98 ? 4.861 2.660 -0.725 1.00 93.88 98 ARG A N 1
ATOM 752 C CA . ARG A 1 98 ? 4.344 3.830 -0.029 1.00 93.88 98 ARG A CA 1
ATOM 753 C C . ARG A 1 98 ? 3.698 3.406 1.269 1.00 93.88 98 ARG A C 1
ATOM 755 O O . ARG A 1 98 ? 2.875 2.492 1.282 1.00 93.88 98 ARG A O 1
ATOM 762 N N . LEU A 1 99 ? 4.065 4.078 2.349 1.00 94.94 99 LEU A N 1
ATOM 763 C CA . LEU A 1 99 ? 3.432 3.906 3.647 1.00 94.94 99 LEU A CA 1
ATOM 764 C C . LEU A 1 99 ? 2.424 5.034 3.816 1.00 94.94 99 LEU A C 1
ATOM 766 O O . LEU A 1 99 ? 2.785 6.209 3.744 1.00 94.94 99 LEU A O 1
ATOM 770 N N . ILE A 1 100 ? 1.170 4.660 4.030 1.00 95.00 100 ILE A N 1
ATOM 771 C CA . ILE A 1 100 ? 0.047 5.568 4.219 1.00 95.00 100 ILE A CA 1
ATOM 772 C C . ILE A 1 100 ? -0.401 5.459 5.669 1.00 95.00 100 ILE A C 1
ATOM 774 O O . ILE A 1 100 ? -0.757 4.376 6.141 1.00 95.00 100 ILE A O 1
ATOM 778 N N . ASP A 1 101 ? -0.374 6.580 6.379 1.00 93.75 101 ASP A N 1
ATOM 779 C CA . ASP A 1 101 ? -0.811 6.643 7.770 1.00 93.75 101 ASP A CA 1
ATOM 780 C C . ASP A 1 101 ? -2.334 6.541 7.892 1.00 93.75 101 ASP A C 1
ATOM 782 O O . ASP A 1 101 ? -3.074 7.218 7.187 1.00 93.75 101 ASP A O 1
ATOM 786 N N . HIS A 1 102 ? -2.816 5.711 8.816 1.00 91.81 102 HIS A N 1
ATOM 787 C CA . HIS A 1 102 ? -4.250 5.466 8.997 1.00 91.81 102 HIS A CA 1
ATOM 788 C C . HIS A 1 102 ? -5.042 6.662 9.534 1.00 91.81 102 HIS A C 1
ATOM 790 O O . HIS A 1 102 ? -6.263 6.707 9.380 1.00 91.81 102 HIS A O 1
ATOM 796 N N . SER A 1 103 ? -4.381 7.594 10.225 1.00 92.38 103 SER A N 1
ATOM 797 C CA . SER A 1 103 ? -5.063 8.712 10.875 1.00 92.38 103 SER A CA 1
ATOM 798 C C . SER A 1 103 ? -5.234 9.889 9.917 1.00 92.38 103 SER A C 1
ATOM 800 O O . SER A 1 103 ? -6.309 10.483 9.825 1.00 92.38 103 SER A O 1
ATOM 802 N N . SER A 1 104 ? -4.187 10.182 9.151 1.00 92.00 104 SER A N 1
ATOM 803 C CA . SER A 1 104 ? -4.127 11.291 8.199 1.00 92.00 104 SER A CA 1
ATOM 804 C C . SER A 1 104 ? -4.488 10.885 6.770 1.00 92.00 104 SER A C 1
ATOM 806 O O . SER A 1 104 ? -4.994 11.715 6.012 1.00 92.00 104 SER A O 1
ATOM 808 N N . TRP A 1 105 ? -4.289 9.612 6.418 1.00 90.62 105 TRP A N 1
ATOM 809 C CA . TRP A 1 105 ? -4.378 9.073 5.059 1.00 90.62 105 TRP A CA 1
ATOM 810 C C . TRP A 1 105 ? -3.425 9.745 4.063 1.00 90.62 105 TRP A C 1
ATOM 812 O O . TRP A 1 105 ? -3.705 9.775 2.866 1.00 90.62 105 TRP A O 1
ATOM 822 N N . SER A 1 106 ? -2.297 10.273 4.546 1.00 91.06 106 SER A N 1
ATOM 823 C CA . SER A 1 106 ? -1.221 10.805 3.708 1.00 91.06 106 SER A CA 1
ATOM 824 C C . SER A 1 106 ? -0.092 9.791 3.532 1.00 91.06 106 SER A C 1
ATOM 826 O O . SER A 1 106 ? 0.114 8.905 4.368 1.00 91.06 106 SER A O 1
ATOM 828 N N . THR A 1 107 ? 0.660 9.933 2.436 1.00 91.31 107 THR A N 1
ATOM 829 C CA . THR A 1 107 ? 1.911 9.191 2.251 1.00 91.31 107 THR A CA 1
ATOM 830 C C . THR A 1 107 ? 2.951 9.753 3.219 1.00 91.31 107 THR A C 1
ATOM 832 O O . THR A 1 107 ? 3.353 10.905 3.099 1.00 91.31 107 THR A O 1
ATOM 835 N N . VAL A 1 108 ? 3.394 8.948 4.184 1.00 92.88 108 VAL A N 1
ATOM 836 C CA . VAL A 1 108 ? 4.396 9.359 5.185 1.00 92.88 108 VAL A CA 1
ATOM 837 C C . VAL A 1 108 ? 5.807 8.900 4.833 1.00 92.88 108 VAL A C 1
ATOM 839 O O . VAL A 1 108 ? 6.783 9.454 5.336 1.00 92.88 108 VAL A O 1
ATOM 842 N N . HIS A 1 109 ? 5.930 7.889 3.973 1.00 92.19 109 HIS A N 1
ATOM 843 C CA . HIS A 1 109 ? 7.219 7.379 3.528 1.00 92.19 109 HIS A CA 1
ATOM 844 C C . HIS A 1 109 ? 7.118 6.732 2.145 1.00 92.19 109 HIS A C 1
ATOM 846 O O . HIS A 1 109 ? 6.132 6.054 1.844 1.00 92.19 109 HIS A O 1
ATOM 852 N N . ILE A 1 110 ? 8.160 6.922 1.333 1.00 92.38 110 ILE A N 1
ATOM 853 C CA . ILE A 1 110 ? 8.332 6.282 0.028 1.00 92.38 110 ILE A CA 1
ATOM 854 C C . ILE A 1 110 ? 9.674 5.555 0.039 1.00 92.38 110 ILE A C 1
ATOM 856 O O . ILE A 1 110 ? 10.716 6.178 0.236 1.00 92.38 110 ILE A O 1
ATOM 860 N N . GLN A 1 111 ? 9.639 4.247 -0.195 1.00 92.44 111 GLN A N 1
ATOM 861 C CA . GLN A 1 111 ? 10.822 3.407 -0.327 1.00 92.44 111 GLN A CA 1
ATOM 862 C C . GLN A 1 111 ? 10.936 2.935 -1.774 1.00 92.44 111 GLN A C 1
ATOM 864 O O . GLN A 1 111 ? 10.152 2.100 -2.223 1.00 92.44 111 GLN A O 1
ATOM 869 N N . HIS A 1 112 ? 11.934 3.433 -2.500 1.00 91.31 112 HIS A N 1
ATOM 870 C CA . HIS A 1 112 ? 12.278 2.890 -3.813 1.00 91.31 112 HIS A CA 1
ATOM 871 C C . HIS A 1 112 ? 12.885 1.496 -3.649 1.00 91.31 112 HIS A C 1
ATOM 873 O O . HIS A 1 112 ? 13.762 1.305 -2.802 1.00 91.31 112 HIS A O 1
ATOM 879 N N . ILE A 1 113 ? 12.401 0.529 -4.429 1.00 89.12 113 ILE A N 1
ATOM 880 C CA . ILE A 1 113 ? 12.891 -0.852 -4.371 1.00 89.12 113 ILE A CA 1
ATOM 881 C C . ILE A 1 113 ? 13.941 -1.085 -5.452 1.00 89.12 113 ILE A C 1
ATOM 883 O O . ILE A 1 113 ? 15.048 -1.516 -5.146 1.00 89.12 113 ILE A O 1
ATOM 887 N N . GLY A 1 114 ? 13.608 -0.772 -6.706 1.00 85.75 114 GLY A N 1
ATOM 888 C CA . GLY A 1 114 ? 14.489 -1.062 -7.828 1.00 85.75 114 GLY A CA 1
ATOM 889 C C . GLY A 1 114 ? 13.978 -0.551 -9.169 1.00 85.75 114 GLY A C 1
ATOM 890 O O . GLY A 1 114 ? 12.841 -0.086 -9.305 1.00 85.75 114 GLY A O 1
ATOM 891 N N . GLU A 1 115 ? 14.862 -0.656 -10.157 1.00 88.50 115 GLU A N 1
ATOM 892 C CA . GLU A 1 115 ? 14.625 -0.351 -11.567 1.00 88.50 115 GLU A CA 1
ATOM 893 C C . GLU A 1 115 ? 14.641 -1.647 -12.383 1.00 88.50 115 GLU A C 1
ATOM 895 O O . GLU A 1 115 ? 15.358 -2.587 -12.047 1.00 88.50 115 GLU A O 1
ATOM 900 N N . ASN A 1 116 ? 13.863 -1.693 -13.465 1.00 86.62 116 ASN A N 1
ATOM 901 C CA . ASN A 1 116 ? 13.611 -2.879 -14.293 1.00 86.62 116 ASN A CA 1
ATOM 902 C C . ASN A 1 116 ? 12.984 -4.060 -13.526 1.00 86.62 116 ASN A C 1
ATOM 904 O O . ASN A 1 116 ? 13.004 -5.201 -13.993 1.00 86.62 116 ASN A O 1
ATOM 908 N N . GLU A 1 117 ? 12.385 -3.779 -12.368 1.00 87.19 117 GLU A N 1
ATOM 909 C CA . GLU A 1 117 ? 11.644 -4.731 -11.545 1.00 87.19 117 GLU A CA 1
ATOM 910 C C . GLU A 1 117 ? 10.180 -4.310 -11.391 1.00 87.19 117 GLU A C 1
ATOM 912 O O . GLU A 1 117 ? 9.835 -3.127 -11.436 1.00 87.19 117 GLU A O 1
ATOM 917 N N . ARG A 1 118 ? 9.310 -5.296 -11.155 1.00 89.69 118 ARG A N 1
ATOM 918 C CA . ARG A 1 118 ? 7.909 -5.097 -10.779 1.00 89.69 118 ARG A CA 1
ATOM 919 C C . ARG A 1 118 ? 7.619 -5.754 -9.438 1.00 89.69 118 ARG A C 1
ATOM 921 O O . ARG A 1 118 ? 8.043 -6.876 -9.167 1.00 89.69 118 ARG A O 1
ATOM 928 N N . ILE A 1 119 ? 6.805 -5.089 -8.623 1.00 92.88 119 ILE A N 1
ATOM 929 C CA . ILE A 1 119 ? 6.196 -5.703 -7.441 1.00 92.88 119 ILE A CA 1
ATOM 930 C C . ILE A 1 119 ? 5.075 -6.634 -7.904 1.00 92.88 119 ILE A C 1
ATOM 932 O O . ILE A 1 119 ? 4.095 -6.192 -8.514 1.00 92.88 119 ILE A O 1
ATOM 936 N N . HIS A 1 120 ? 5.193 -7.918 -7.565 1.00 92.62 120 HIS A N 1
ATOM 937 C CA . HIS A 1 120 ? 4.188 -8.942 -7.861 1.00 92.62 120 HIS A CA 1
ATOM 938 C C . HIS A 1 120 ? 3.330 -9.294 -6.646 1.00 92.62 120 HIS A C 1
ATOM 940 O O . HIS A 1 120 ? 2.151 -9.643 -6.795 1.00 92.62 120 HIS A O 1
ATOM 946 N N . SER A 1 121 ? 3.908 -9.207 -5.447 1.00 94.44 121 SER A N 1
ATOM 947 C CA . SER A 1 121 ? 3.246 -9.595 -4.203 1.00 94.44 121 SER A CA 1
ATOM 948 C C . SER A 1 121 ? 3.722 -8.772 -3.011 1.00 94.44 121 SER A C 1
ATOM 950 O O . SER A 1 121 ? 4.878 -8.357 -2.944 1.00 94.44 121 SER A O 1
ATOM 952 N N . LEU A 1 122 ? 2.798 -8.566 -2.075 1.00 96.94 122 LEU A N 1
ATOM 953 C CA . LEU A 1 122 ? 3.061 -8.090 -0.725 1.00 96.94 122 LEU A CA 1
ATOM 954 C C . LEU A 1 122 ? 2.436 -9.091 0.239 1.00 96.94 122 LEU A C 1
ATOM 956 O O . LEU A 1 122 ? 1.313 -9.543 0.006 1.00 96.94 122 LEU A O 1
ATOM 960 N N . ALA A 1 123 ? 3.144 -9.417 1.311 1.00 96.56 123 ALA A N 1
ATOM 961 C CA . ALA A 1 123 ? 2.632 -10.272 2.369 1.00 96.56 123 ALA A CA 1
ATOM 962 C C . ALA A 1 123 ? 3.052 -9.737 3.736 1.00 96.56 123 ALA A C 1
ATOM 964 O O . ALA A 1 123 ? 4.128 -9.160 3.883 1.00 96.56 123 ALA A O 1
ATOM 965 N N . LEU A 1 124 ? 2.198 -9.958 4.732 1.00 96.62 124 LEU A N 1
ATOM 966 C CA . LEU A 1 124 ? 2.567 -9.781 6.128 1.00 96.62 124 LEU A CA 1
ATOM 967 C C . LEU A 1 124 ? 3.087 -11.112 6.655 1.00 96.62 124 LEU A C 1
ATOM 969 O O . LEU A 1 124 ? 2.403 -12.131 6.546 1.00 96.62 124 LEU A O 1
ATOM 973 N N . TYR A 1 125 ? 4.268 -11.092 7.246 1.00 96.00 125 TYR A N 1
ATOM 974 C CA . TYR A 1 125 ? 4.851 -12.240 7.915 1.00 96.00 125 TYR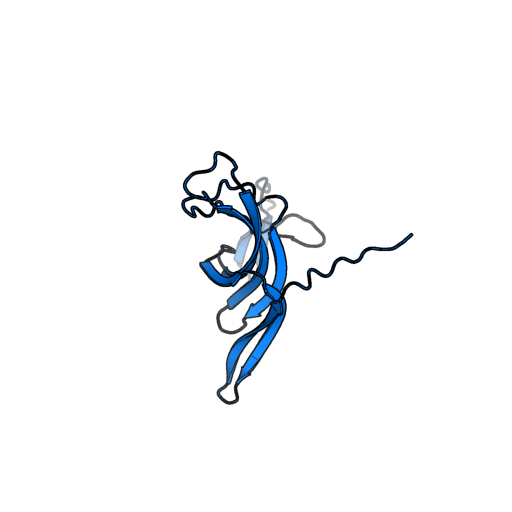 A CA 1
ATOM 975 C C . TYR A 1 125 ? 5.050 -11.904 9.388 1.00 96.00 125 TYR A C 1
ATOM 977 O O . TYR A 1 125 ? 5.629 -10.869 9.699 1.00 96.00 125 TYR A O 1
ATOM 985 N N . ARG A 1 126 ? 4.575 -12.763 10.294 1.00 95.62 126 ARG A N 1
ATOM 986 C CA . ARG A 1 126 ? 4.899 -12.652 11.721 1.00 95.62 126 ARG A CA 1
ATOM 987 C C . ARG A 1 126 ? 6.061 -13.576 12.050 1.00 95.62 126 ARG A C 1
ATOM 989 O O . ARG A 1 126 ? 6.012 -14.765 11.733 1.00 95.62 126 ARG A O 1
ATOM 996 N N . THR A 1 127 ? 7.098 -13.024 12.666 1.00 95.00 127 THR A N 1
ATOM 997 C CA . THR A 1 127 ? 8.253 -13.784 13.147 1.00 95.00 127 THR A CA 1
ATOM 998 C C . THR A 1 127 ? 7.894 -14.581 14.413 1.00 95.00 127 THR A C 1
ATOM 1000 O O . THR A 1 127 ? 6.863 -14.321 15.039 1.00 95.00 127 THR A O 1
ATOM 1003 N N . PRO A 1 128 ? 8.734 -15.549 14.831 1.00 96.69 128 PRO A N 1
ATOM 1004 C CA . PRO A 1 128 ? 8.568 -16.241 16.113 1.00 96.69 128 PRO A CA 1
ATOM 1005 C C . PRO A 1 128 ? 8.605 -15.314 17.338 1.00 96.69 128 PRO A C 1
ATOM 1007 O O . PRO A 1 128 ? 8.015 -15.653 18.360 1.00 96.69 128 PRO A O 1
ATOM 1010 N N . ASP A 1 129 ? 9.254 -14.152 17.216 1.00 95.62 129 ASP A N 1
ATOM 1011 C CA . ASP A 1 129 ? 9.345 -13.123 18.260 1.00 95.62 129 ASP A CA 1
ATOM 1012 C C . ASP A 1 129 ? 8.160 -12.132 18.222 1.00 95.62 129 ASP A C 1
ATOM 1014 O O . ASP A 1 129 ? 8.206 -11.077 18.849 1.00 95.62 129 ASP A O 1
ATOM 1018 N N . ASP A 1 130 ? 7.097 -12.472 17.482 1.00 91.75 130 ASP A N 1
ATOM 1019 C CA . ASP A 1 130 ? 5.875 -11.678 17.279 1.00 91.75 130 ASP A CA 1
ATOM 1020 C C . ASP A 1 130 ? 6.098 -10.308 16.613 1.00 91.75 130 ASP A C 1
ATOM 1022 O O . ASP A 1 130 ? 5.285 -9.389 16.721 1.00 91.75 130 ASP A O 1
ATOM 1026 N N . GLU A 1 131 ? 7.185 -10.173 15.855 1.00 94.38 131 GLU A N 1
ATOM 1027 C CA . GLU A 1 131 ? 7.417 -9.010 15.006 1.00 94.38 131 GLU A CA 1
ATOM 1028 C C . GLU A 1 131 ? 6.685 -9.188 13.672 1.00 94.38 131 GLU A C 1
ATOM 1030 O O . GLU A 1 131 ? 6.839 -10.203 12.987 1.00 94.38 131 GLU A O 1
ATOM 1035 N N . ALA A 1 132 ? 5.882 -8.200 13.281 1.00 94.06 132 ALA A N 1
ATOM 1036 C CA . ALA A 1 132 ? 5.249 -8.173 11.971 1.00 94.06 132 ALA A CA 1
ATOM 1037 C C . ALA A 1 132 ? 6.175 -7.506 10.944 1.00 94.06 132 ALA A C 1
ATOM 1039 O O . ALA A 1 132 ? 6.594 -6.364 11.106 1.00 94.06 132 ALA A O 1
ATOM 1040 N N . LEU A 1 133 ? 6.469 -8.226 9.864 1.00 94.81 133 LEU A N 1
ATOM 1041 C CA . LEU A 1 133 ? 7.310 -7.790 8.757 1.00 94.81 133 LEU A CA 1
ATOM 1042 C C . LEU A 1 133 ? 6.504 -7.733 7.463 1.00 94.81 133 LEU A C 1
ATOM 1044 O O . LEU A 1 133 ? 5.599 -8.539 7.228 1.00 94.81 133 LEU A O 1
ATOM 1048 N N . VAL A 1 134 ? 6.882 -6.806 6.587 1.00 95.69 134 VAL A N 1
ATOM 1049 C CA . VAL A 1 134 ? 6.351 -6.728 5.225 1.00 95.69 134 VAL A CA 1
ATOM 1050 C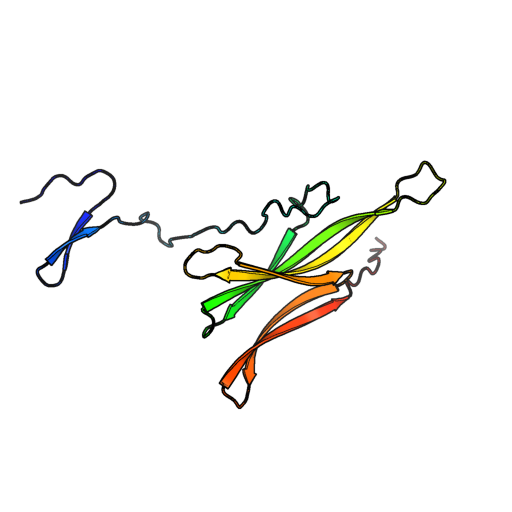 C . VAL A 1 134 ? 7.322 -7.417 4.280 1.00 95.69 134 VAL A C 1
ATOM 1052 O O . VAL A 1 134 ? 8.436 -6.947 4.062 1.00 95.69 134 VAL A O 1
ATOM 1055 N N . CYS A 1 135 ? 6.886 -8.523 3.691 1.00 96.00 135 CYS A N 1
ATOM 1056 C CA . CYS A 1 135 ? 7.624 -9.216 2.648 1.00 96.00 135 CYS A CA 1
ATOM 1057 C C . CYS A 1 135 ? 7.190 -8.693 1.279 1.00 96.00 135 CYS A C 1
ATOM 1059 O O . CYS A 1 135 ? 5.993 -8.616 0.985 1.00 96.00 135 CYS A O 1
ATOM 1061 N N . VAL A 1 136 ? 8.167 -8.379 0.430 1.00 95.94 136 VAL A N 1
ATOM 1062 C CA . VAL A 1 136 ? 7.934 -7.873 -0.923 1.00 95.94 136 VAL A CA 1
ATOM 1063 C C . VAL A 1 136 ? 8.537 -8.833 -1.930 1.00 95.94 136 VAL A C 1
ATOM 1065 O O . VAL A 1 136 ? 9.739 -9.082 -1.913 1.00 95.94 136 VAL A O 1
ATOM 1068 N N . GLY A 1 137 ? 7.694 -9.386 -2.798 1.00 95.25 137 GLY A N 1
ATOM 1069 C CA . GLY A 1 137 ? 8.142 -10.209 -3.914 1.00 95.25 137 GLY A CA 1
ATOM 1070 C C . GLY A 1 137 ? 8.258 -9.366 -5.175 1.00 95.25 137 GLY A C 1
ATOM 1071 O O . GLY A 1 137 ? 7.224 -9.016 -5.762 1.00 95.25 137 GLY A O 1
ATOM 1072 N N . THR A 1 138 ? 9.492 -9.068 -5.586 1.00 93.88 138 THR A N 1
ATOM 1073 C CA . THR A 1 138 ? 9.802 -8.434 -6.873 1.00 93.88 138 THR A CA 1
ATOM 1074 C C . THR A 1 138 ? 10.317 -9.445 -7.891 1.00 93.88 138 THR A C 1
ATOM 1076 O O . THR A 1 138 ? 10.700 -10.568 -7.556 1.00 93.88 138 THR A O 1
ATOM 1079 N N . GLY A 1 139 ? 10.258 -9.066 -9.161 1.00 90.62 139 GLY A N 1
ATOM 1080 C CA . GLY A 1 139 ? 10.814 -9.834 -10.264 1.00 90.62 139 GLY A CA 1
ATOM 1081 C C . GLY A 1 139 ? 11.129 -8.919 -11.442 1.00 90.62 139 GLY A C 1
ATOM 1082 O O . GLY A 1 139 ? 10.557 -7.827 -11.527 1.00 90.62 139 GLY A O 1
ATOM 1083 N N . PRO A 1 140 ? 12.033 -9.338 -12.342 1.00 87.56 140 PRO A N 1
ATOM 1084 C CA . PRO A 1 140 ? 12.349 -8.558 -13.523 1.00 87.56 140 PRO A CA 1
ATOM 1085 C C . PRO A 1 140 ? 11.106 -8.412 -14.391 1.00 87.56 140 PRO A C 1
ATOM 1087 O O . PRO A 1 140 ? 10.276 -9.322 -14.496 1.00 87.56 140 PRO A O 1
ATOM 1090 N N . GLU A 1 141 ? 10.994 -7.276 -15.063 1.00 71.12 141 GLU A N 1
ATOM 1091 C CA . GLU A 1 141 ? 9.993 -7.146 -16.101 1.00 71.12 141 GLU A CA 1
ATOM 1092 C C . GLU A 1 141 ? 10.336 -8.081 -17.268 1.00 71.12 141 GLU A C 1
ATOM 1094 O O . GLU A 1 141 ? 11.335 -7.906 -17.964 1.00 71.12 141 GLU A O 1
ATOM 1099 N N . LEU A 1 142 ? 9.502 -9.099 -17.488 1.00 63.22 142 LEU A N 1
ATOM 1100 C CA . LEU A 1 142 ? 9.621 -9.975 -18.650 1.00 63.22 142 LEU A CA 1
ATOM 1101 C C . LEU A 1 142 ? 9.143 -9.225 -19.900 1.00 63.22 142 LEU A C 1
ATOM 1103 O O . LEU A 1 142 ? 8.049 -9.466 -20.406 1.00 63.22 142 LEU A O 1
ATOM 1107 N N . THR A 1 143 ? 9.970 -8.325 -20.423 1.00 54.84 143 THR A N 1
ATOM 1108 C CA . THR A 1 143 ? 9.829 -7.800 -21.784 1.00 54.84 143 THR A CA 1
ATOM 1109 C C . THR A 1 143 ? 10.326 -8.849 -22.781 1.00 54.84 143 THR A C 1
ATOM 1111 O O . THR A 1 143 ? 11.400 -8.760 -23.368 1.00 54.84 143 THR A O 1
ATOM 1114 N N . GLY A 1 144 ? 9.536 -9.903 -22.974 1.00 41.88 144 GLY A N 1
ATOM 1115 C CA . GLY A 1 144 ? 9.649 -10.735 -24.168 1.00 41.88 144 GLY A CA 1
ATOM 1116 C C . GLY A 1 144 ? 8.804 -10.118 -25.283 1.00 41.88 144 GLY A C 1
ATOM 1117 O O . GLY A 1 144 ? 7.655 -9.760 -25.016 1.00 41.88 144 GLY A O 1
ATOM 1118 N N . PRO A 1 145 ? 9.290 -10.003 -26.533 1.00 37.94 145 PRO A N 1
ATOM 1119 C CA . PRO A 1 145 ? 8.399 -9.703 -27.638 1.00 37.94 145 PRO A CA 1
ATOM 1120 C C . PRO A 1 145 ? 7.446 -10.892 -27.796 1.00 37.94 145 PRO A C 1
ATOM 1122 O O . PRO A 1 145 ? 7.812 -11.914 -28.372 1.00 37.94 145 PRO A O 1
ATOM 1125 N N . TYR A 1 146 ? 6.203 -10.762 -27.334 1.00 39.69 146 TYR A N 1
ATOM 1126 C CA . TYR A 1 146 ? 5.111 -11.506 -27.952 1.00 39.69 146 TYR A CA 1
ATOM 1127 C C . TYR A 1 146 ? 4.900 -10.884 -29.335 1.00 39.69 146 TYR A C 1
ATOM 1129 O O . TYR A 1 146 ? 4.020 -10.056 -29.550 1.00 39.69 146 TYR A O 1
ATOM 1137 N N . LYS A 1 147 ? 5.756 -11.259 -30.293 1.00 36.81 14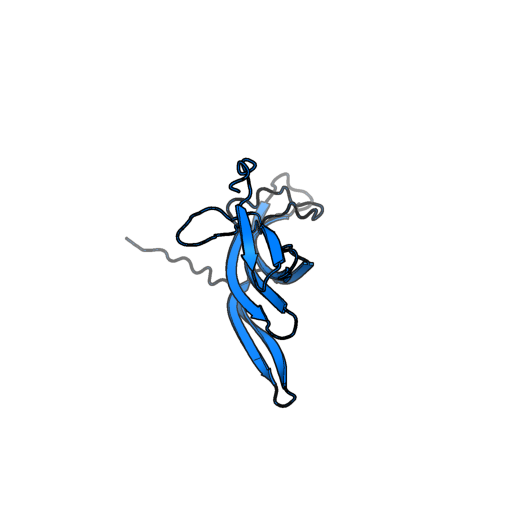7 LYS A N 1
ATOM 1138 C CA . LYS A 1 147 ? 5.333 -11.274 -31.688 1.00 36.81 147 LYS A CA 1
ATOM 1139 C C . LYS A 1 147 ? 4.255 -12.344 -31.767 1.00 36.81 147 LYS A C 1
ATOM 1141 O O . LYS A 1 147 ? 4.551 -13.532 -31.847 1.00 36.81 147 LYS A O 1
ATOM 1146 N N . SER A 1 148 ? 3.001 -11.927 -31.651 1.00 38.75 148 SER A N 1
ATOM 1147 C CA . SER A 1 148 ? 1.908 -12.704 -32.209 1.00 38.75 148 SER A CA 1
ATOM 1148 C C . SER A 1 148 ? 2.113 -12.696 -33.722 1.00 38.75 148 SER A C 1
ATOM 1150 O O . SER A 1 148 ? 1.783 -11.712 -34.382 1.00 38.75 148 SER A O 1
ATOM 1152 N N . ASP A 1 149 ? 2.727 -13.750 -34.254 1.00 41.62 149 ASP A N 1
ATOM 1153 C CA . ASP A 1 149 ? 2.662 -14.033 -35.683 1.00 41.62 149 ASP A CA 1
ATOM 1154 C C . ASP A 1 149 ? 1.203 -14.402 -35.998 1.00 41.62 149 ASP A C 1
ATOM 1156 O O . ASP A 1 149 ? 0.765 -15.538 -35.786 1.00 41.62 149 ASP A O 1
ATOM 1160 N N . HIS A 1 150 ? 0.438 -13.409 -36.447 1.00 38.34 150 HIS A N 1
ATOM 1161 C CA . HIS A 1 150 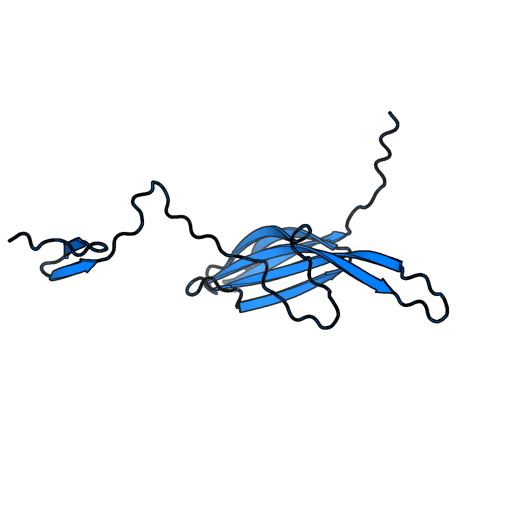? -0.858 -13.570 -37.098 1.00 38.34 150 HIS A CA 1
ATOM 1162 C C . HIS A 1 150 ? -0.859 -12.784 -38.403 1.00 38.34 150 HIS A C 1
ATOM 1164 O O . HIS A 1 150 ? -0.515 -11.581 -38.365 1.00 38.34 150 HIS A O 1
#

Secondary structure (DSSP, 8-state):
--PPPPTT-EEEEETTEEEEEPPPP--SS-------------TT-----TTT-EEEEEEEETTTTEEEEEEEEEEEEEE--TT-S--EEEEEEEEEEEEEETTT-SEEEEEEEEESEEEEEEEEEE-TTS-EEEEEEEEE----------

Sequence (150 aa):
FICEASPLGMAIVVDSQLRVVSIDRCEKLDVRTIPLVEDTSLPGAAQDRGDGFVPARVLWHPDAKFAVVGCNFSREVRDQVSGREEERVQEVMCCELRLIDHSSWSTVHIQHIGENERIHSLALYRTPDDEALVCVGTGPELTGPYKSDH

Organism: NCBI:txid3032

Radius of gyration: 23.45 Å; chains: 1; bounding box: 67×40×66 Å

InterPro domains:
  IPR015943 WD40/YVTN repeat-like-containing domain superfamily [G3DSA:2.130.10.10] (1-148)